Protein AF-A0A8B8WVH9-F1 (afdb_monomer_lite)

Sequence (101 aa):
MASATRFIQRLRNWASGQDLQAKLQLRYQEISKRTQPPPKLPVGPSHKLSNNYYCTRDGRREATPPSIVMSSQKVLASGKPAERRTGVERQRTLRLTERWP

Radius of gyration: 41.57 Å; chains: 1; bounding box: 60×51×125 Å

pLDDT: mean 81.73, std 18.57, range [34.22, 97.38]

Secondary structure (DSSP, 8-state):
-TT--HHHHHHHHHHHTS-TTTS-SS--TTSPPSS-PPP-PPPPTT--SSS--GGGS-HHHH-PPPP-S--SS-PPPPPPP--------------------

InterPro domains:
  IPR009947 NADH dehydrogenase [ubiquinone] 1 alpha subcomplex subunit 7 [PF07347] (5-85)
  IPR009947 NADH dehydrogenase [ubiquinone] 1 alpha subcomplex subunit 7 [PTHR12485] (1-85)

Foldseek 3Di:
DQPDDPVVQVVVCVVVVHNCVVPPPDDDPPDDDPDDDDDDDDDDPLPDPPPRDCVVVVVVVVDDDDDDPDDPDDDDPDDDPDDPPDDDPPPPPPPPDDDDD

Organism: Balaenoptera musculus (NCBI:txid9771)

Structure (mmCIF, N/CA/C/O backbone):
data_AF-A0A8B8WVH9-F1
#
_entry.id   AF-A0A8B8WVH9-F1
#
loop_
_atom_site.group_PDB
_atom_site.id
_atom_site.type_symbol
_atom_site.label_atom_id
_atom_site.label_alt_id
_atom_site.label_comp_id
_atom_site.label_asym_id
_atom_site.label_entity_id
_atom_site.label_seq_id
_atom_site.pdbx_PDB_ins_code
_atom_site.Cartn_x
_atom_site.Cartn_y
_atom_site.Cartn_z
_atom_site.occupancy
_atom_site.B_iso_or_equiv
_atom_site.auth_seq_id
_atom_site.auth_comp_id
_atom_site.auth_asym_id
_atom_site.auth_atom_id
_atom_site.pdbx_PDB_model_num
ATOM 1 N N . MET A 1 1 ? -13.633 11.221 23.379 1.00 70.00 1 MET A N 1
ATOM 2 C CA . MET A 1 1 ? -13.849 9.875 23.954 1.00 70.00 1 MET A CA 1
ATOM 3 C C . MET A 1 1 ? -15.305 9.489 23.758 1.00 70.00 1 MET A C 1
ATOM 5 O O . MET A 1 1 ? -16.162 10.315 24.051 1.00 70.00 1 MET A O 1
ATOM 9 N N . ALA A 1 2 ? -15.577 8.277 23.273 1.00 82.75 2 ALA A N 1
ATOM 10 C CA . ALA A 1 2 ? -16.931 7.769 23.038 1.00 82.75 2 ALA A CA 1
ATOM 11 C C . ALA A 1 2 ? -17.719 7.485 24.331 1.00 82.75 2 ALA A C 1
ATOM 13 O O . ALA A 1 2 ? -18.940 7.535 24.311 1.00 82.75 2 ALA A O 1
ATOM 14 N N . SER A 1 3 ? -17.037 7.247 25.456 1.00 89.75 3 SER A N 1
ATOM 15 C CA . SER A 1 3 ? -17.642 6.949 26.765 1.00 89.75 3 SER A CA 1
ATOM 16 C C . SER A 1 3 ? -17.790 8.162 27.696 1.00 89.75 3 SER A C 1
ATOM 18 O O . SER A 1 3 ? -18.164 8.001 28.855 1.00 89.75 3 SER A O 1
ATOM 20 N N . ALA A 1 4 ? -17.467 9.376 27.234 1.00 89.25 4 ALA A N 1
ATOM 21 C CA . ALA A 1 4 ? -17.590 10.574 28.063 1.00 89.25 4 ALA A CA 1
ATOM 22 C C . ALA A 1 4 ? -19.059 10.833 28.439 1.00 89.25 4 ALA A C 1
ATOM 24 O O . ALA A 1 4 ? -19.955 10.679 27.610 1.00 89.25 4 ALA A O 1
ATOM 25 N N . THR A 1 5 ? -19.309 11.272 29.675 1.00 94.50 5 THR A N 1
ATOM 26 C CA . THR A 1 5 ? -20.662 11.652 30.098 1.00 94.50 5 THR A CA 1
ATOM 27 C C . THR A 1 5 ? -21.159 12.852 29.287 1.00 94.50 5 THR A C 1
ATOM 29 O O . THR A 1 5 ? -20.376 13.701 28.848 1.00 94.50 5 THR A O 1
ATOM 32 N N . ARG A 1 6 ? -22.483 12.958 29.104 1.00 92.75 6 ARG A N 1
ATOM 33 C CA . ARG A 1 6 ? -23.100 14.017 28.279 1.00 92.75 6 ARG A CA 1
ATOM 34 C C . ARG A 1 6 ? -22.721 15.431 28.737 1.00 92.75 6 ARG A C 1
ATOM 36 O O . ARG A 1 6 ? -22.594 16.324 27.905 1.00 92.75 6 ARG A O 1
ATOM 43 N N . PHE A 1 7 ? -22.513 15.626 30.040 1.00 95.06 7 PHE A N 1
ATOM 44 C CA . PHE A 1 7 ? -22.070 16.902 30.603 1.00 95.06 7 PHE A CA 1
ATOM 45 C C . PHE A 1 7 ? -20.646 17.263 30.152 1.00 95.06 7 PHE A C 1
ATOM 47 O O . PHE A 1 7 ? -20.435 18.323 29.565 1.00 95.06 7 PHE A O 1
ATOM 54 N N . ILE A 1 8 ? -19.688 16.348 30.327 1.00 94.75 8 ILE A N 1
ATOM 55 C CA . ILE A 1 8 ? -18.289 16.553 29.921 1.00 94.75 8 ILE A CA 1
ATOM 56 C C . ILE A 1 8 ? -18.169 16.699 28.399 1.00 94.75 8 ILE A C 1
ATOM 58 O O . ILE A 1 8 ? -17.377 17.505 27.914 1.00 94.75 8 ILE A O 1
ATOM 62 N N . GLN A 1 9 ? -18.984 15.972 27.632 1.00 92.62 9 GLN A N 1
ATOM 63 C CA . GLN A 1 9 ? -19.035 16.112 26.178 1.00 92.62 9 GLN A CA 1
ATOM 64 C C . GLN A 1 9 ? -19.465 17.524 25.751 1.00 92.62 9 GLN A C 1
ATOM 66 O O . GLN A 1 9 ? -18.824 18.110 24.880 1.00 92.62 9 GLN A O 1
ATOM 71 N N . ARG A 1 10 ? -20.512 18.085 26.374 1.00 93.00 10 ARG A N 1
ATOM 72 C CA . ARG A 1 10 ? -20.984 19.449 26.086 1.00 93.00 10 ARG A CA 1
ATOM 73 C C . ARG A 1 10 ? -19.959 20.505 26.484 1.00 93.00 10 ARG A C 1
ATOM 75 O O . ARG A 1 10 ? -19.690 21.389 25.679 1.00 93.00 10 ARG A O 1
ATOM 82 N N . LEU A 1 11 ? -19.353 20.377 27.666 1.00 95.75 11 LEU A N 1
ATOM 83 C CA . LEU A 1 11 ? -18.300 21.286 28.129 1.00 95.75 11 LEU A CA 1
ATOM 84 C C . LEU A 1 11 ? -17.108 21.299 27.165 1.00 95.75 11 LEU A C 1
ATOM 86 O O . LEU A 1 11 ? -16.646 22.364 26.769 1.00 95.75 11 LEU A O 1
ATOM 90 N N . ARG A 1 12 ? -16.651 20.118 26.732 1.00 94.19 12 ARG A N 1
ATOM 91 C CA . ARG A 1 12 ? -15.549 19.973 25.773 1.00 94.19 12 ARG A CA 1
ATOM 92 C C . ARG A 1 12 ? -15.883 20.606 24.424 1.00 94.19 12 ARG A C 1
ATOM 94 O O . ARG A 1 12 ? -15.086 21.377 23.901 1.00 94.19 12 ARG A O 1
ATOM 101 N N . ASN A 1 13 ? -17.046 20.275 23.865 1.00 94.31 13 ASN A N 1
ATOM 102 C CA . ASN A 1 13 ? -17.463 20.793 22.565 1.00 94.31 13 ASN A CA 1
ATOM 103 C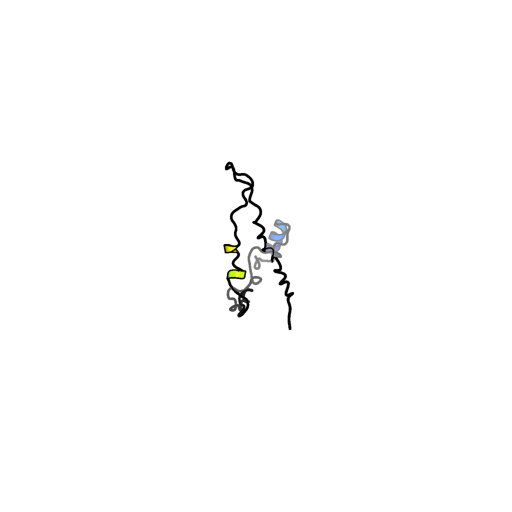 C . ASN A 1 13 ? -17.620 22.324 22.610 1.00 94.31 13 ASN A C 1
ATOM 105 O O . ASN A 1 13 ? -17.148 23.002 21.703 1.00 94.31 13 ASN A O 1
ATOM 109 N N . TRP A 1 14 ? -18.179 22.869 23.698 1.00 95.06 14 TRP A N 1
ATOM 110 C CA . TRP A 1 14 ? -18.278 24.313 23.924 1.00 95.06 14 TRP A CA 1
ATOM 111 C C . TRP A 1 14 ? -16.902 24.987 24.017 1.00 95.06 14 TRP A C 1
ATOM 113 O O . TRP A 1 14 ? -16.648 25.927 23.272 1.00 95.06 14 TRP A O 1
ATOM 123 N N . ALA A 1 15 ? -15.987 24.468 24.845 1.00 95.62 15 ALA A N 1
ATOM 124 C CA . ALA A 1 15 ? -14.642 25.032 25.001 1.00 95.62 15 ALA A CA 1
ATOM 125 C C . ALA A 1 15 ? -13.819 24.989 23.699 1.00 95.62 15 ALA A C 1
ATOM 127 O O . ALA A 1 15 ? -12.994 25.865 23.459 1.00 95.62 15 ALA A O 1
ATOM 128 N N . SER A 1 16 ? -14.047 23.979 22.851 1.00 92.19 16 SER A N 1
ATOM 129 C CA . SER A 1 16 ? -13.378 23.844 21.549 1.00 92.19 16 SER A CA 1
ATOM 130 C C . SER A 1 16 ? -14.065 24.586 20.393 1.00 92.19 16 SER A C 1
ATOM 132 O O . SER A 1 16 ? -13.491 24.681 19.312 1.00 92.19 16 SER A O 1
ATOM 134 N N . GLY A 1 17 ? -15.300 25.064 20.583 1.00 94.00 17 GLY A N 1
ATOM 135 C CA . GLY A 1 17 ? -16.103 25.719 19.543 1.00 94.00 17 GLY A CA 1
ATOM 136 C C . GLY A 1 17 ? -16.564 24.814 18.390 1.00 94.00 17 GLY A C 1
ATOM 137 O O . GLY A 1 17 ? -17.095 25.318 17.402 1.00 94.00 17 GLY A O 1
ATOM 138 N N . GLN A 1 18 ? -16.363 23.495 18.473 1.00 92.25 18 GLN A N 1
ATOM 139 C CA . GLN A 1 18 ? -16.687 22.534 17.413 1.00 92.25 18 GLN A CA 1
ATOM 140 C C . GLN A 1 18 ? -17.185 21.201 17.988 1.00 92.25 18 GLN A C 1
ATOM 142 O O . GLN A 1 18 ? -16.925 20.856 19.144 1.00 92.25 18 GLN A O 1
ATOM 147 N N . ASP A 1 19 ? -17.895 20.411 17.174 1.00 90.94 19 ASP A N 1
ATOM 148 C CA . ASP A 1 19 ? -18.319 19.072 17.584 1.00 90.94 19 ASP A CA 1
ATOM 149 C C . ASP A 1 19 ? -17.198 18.037 17.417 1.00 90.94 19 ASP A C 1
ATOM 151 O O . ASP A 1 19 ? -17.051 17.375 16.387 1.00 90.94 19 ASP A O 1
ATOM 155 N N . LEU A 1 20 ? -16.427 17.854 18.487 1.00 90.12 20 LEU A N 1
ATOM 156 C CA . LEU A 1 20 ? -15.359 16.857 18.552 1.00 90.12 20 LEU A CA 1
ATOM 157 C C . LEU A 1 20 ? -15.875 15.413 18.614 1.00 90.12 20 LEU A C 1
ATOM 159 O O . LEU A 1 20 ? -15.078 14.481 18.510 1.00 90.12 20 LEU A O 1
ATOM 163 N N . GLN A 1 21 ? -17.181 15.194 18.807 1.00 90.19 21 GLN A N 1
ATOM 164 C CA . GLN A 1 21 ? -17.741 13.844 18.801 1.00 90.19 21 GLN A CA 1
ATOM 165 C C . GLN A 1 21 ? -17.860 13.277 17.381 1.00 90.19 21 GLN A C 1
ATOM 167 O O . GLN A 1 21 ? -17.735 12.067 17.211 1.00 90.19 21 GLN A O 1
ATOM 172 N N . ALA A 1 22 ? -18.041 14.133 16.372 1.00 88.12 22 ALA A N 1
ATOM 173 C CA . ALA A 1 22 ? -18.148 13.720 14.974 1.00 88.12 22 ALA A CA 1
ATOM 174 C C . ALA A 1 22 ? -16.822 13.187 14.398 1.00 88.12 22 AL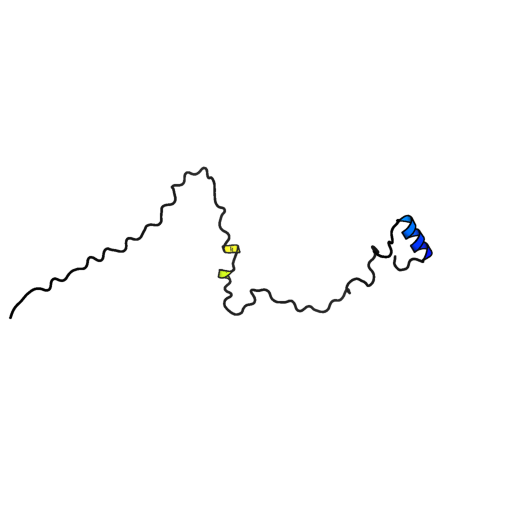A A C 1
ATOM 176 O O . ALA A 1 22 ? -16.825 12.286 13.562 1.00 88.12 22 ALA A O 1
ATOM 177 N N . LYS A 1 23 ? -15.680 13.730 14.842 1.00 89.25 23 LYS A N 1
ATOM 178 C CA . LYS A 1 23 ? -14.332 13.328 14.402 1.00 89.25 23 LYS A CA 1
ATOM 179 C C . LYS A 1 23 ? -13.422 13.099 15.605 1.00 89.25 23 LYS A C 1
ATOM 181 O O . LYS A 1 23 ? -12.592 13.934 15.958 1.00 89.25 23 LYS A O 1
ATOM 186 N N . LEU A 1 24 ? -13.599 11.950 16.248 1.00 91.31 24 LEU A N 1
ATOM 187 C CA . LEU A 1 24 ? -12.772 11.541 17.377 1.00 91.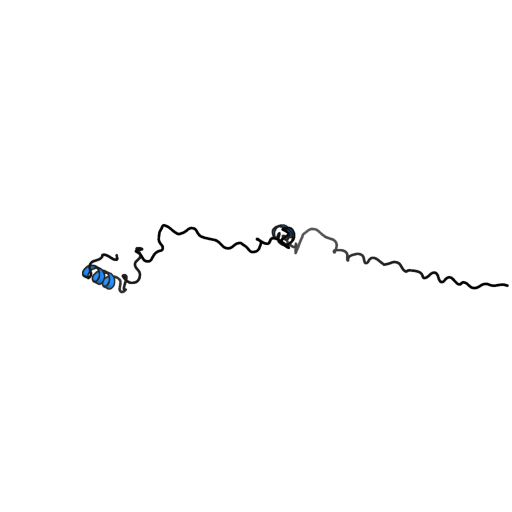31 24 LEU A CA 1
ATOM 188 C C . LEU A 1 24 ? -11.370 11.123 16.909 1.00 91.31 24 LEU A C 1
ATOM 190 O O . LEU A 1 24 ? -11.211 10.420 15.920 1.00 91.31 24 LEU A O 1
ATOM 194 N N . GLN A 1 25 ? -10.347 11.525 17.665 1.00 91.62 25 GLN A N 1
ATOM 195 C CA . GLN A 1 25 ? -8.956 11.112 17.423 1.00 91.62 25 GLN A CA 1
ATOM 196 C C . GLN A 1 25 ? -8.710 9.638 17.784 1.00 91.62 25 GLN A C 1
ATOM 198 O O . GLN A 1 25 ? -7.831 8.984 17.227 1.00 91.62 25 GLN A O 1
ATOM 203 N N . LEU A 1 26 ? -9.475 9.116 18.749 1.00 92.88 26 LEU A N 1
ATOM 204 C CA . LEU A 1 26 ? -9.417 7.714 19.144 1.00 92.88 26 LEU A CA 1
ATOM 205 C C . LEU A 1 26 ? -10.267 6.879 18.194 1.00 92.88 26 LEU A C 1
ATOM 207 O O . LEU A 1 26 ? -11.409 7.235 17.914 1.00 92.88 26 LEU A O 1
ATOM 211 N N . ARG A 1 27 ? -9.694 5.754 17.766 1.00 92.25 27 ARG A N 1
ATOM 212 C CA . ARG A 1 27 ? -10.336 4.783 16.883 1.00 92.25 27 ARG A CA 1
ATOM 213 C C . ARG A 1 27 ? -11.199 3.821 17.693 1.00 92.25 27 ARG A C 1
ATOM 215 O O . ARG A 1 27 ? -10.728 3.310 18.713 1.00 92.25 27 ARG A O 1
ATOM 222 N N . TYR A 1 28 ? -12.413 3.555 17.230 1.00 92.19 28 TYR A N 1
ATOM 223 C CA . TYR A 1 28 ? -13.339 2.590 17.819 1.00 92.19 28 TYR A CA 1
ATOM 224 C C . TYR A 1 28 ? -13.627 1.455 16.824 1.00 92.19 28 TYR A C 1
ATOM 226 O O . TYR A 1 28 ? -12.697 0.813 16.340 1.00 92.19 28 TYR A O 1
ATOM 234 N N . GLN A 1 29 ? -14.901 1.149 16.573 1.00 92.12 29 GLN A N 1
ATOM 235 C CA . GLN A 1 29 ? -15.338 0.008 15.759 1.00 92.12 29 GLN A CA 1
ATOM 236 C C . GLN A 1 29 ? -15.442 0.338 14.263 1.00 92.12 29 GLN A C 1
ATOM 238 O O . GLN A 1 29 ? -15.757 -0.535 13.462 1.00 92.12 29 GLN A O 1
ATOM 243 N N . GLU A 1 30 ? -15.187 1.586 13.876 1.00 92.19 30 GLU A N 1
ATOM 244 C CA . GLU A 1 30 ? -15.232 2.047 12.487 1.00 92.19 30 GLU A CA 1
ATOM 245 C C . GLU A 1 30 ? -14.044 1.567 11.641 1.00 92.19 30 GLU A C 1
ATOM 247 O O . GLU A 1 30 ? -14.095 1.632 10.414 1.00 92.19 30 GLU A O 1
ATOM 252 N N . ILE A 1 31 ? -12.970 1.089 12.276 1.00 94.44 31 ILE A N 1
ATOM 253 C CA . ILE A 1 31 ? -11.793 0.571 11.574 1.00 94.44 31 ILE A CA 1
ATOM 254 C C . ILE A 1 31 ? -11.958 -0.904 11.205 1.00 94.44 31 ILE A C 1
ATOM 256 O O . ILE A 1 31 ? -12.688 -1.661 11.845 1.00 94.44 31 ILE A O 1
ATOM 260 N N . SER A 1 32 ? -11.220 -1.343 10.187 1.00 94.38 32 SER A N 1
ATOM 261 C CA . SER A 1 32 ? -11.183 -2.752 9.806 1.00 94.38 32 SER A CA 1
ATOM 262 C C . SER A 1 32 ? -10.676 -3.643 10.949 1.00 94.38 32 SER A C 1
ATOM 264 O O . SER A 1 32 ? -9.849 -3.253 11.780 1.00 94.38 32 SER A O 1
ATOM 266 N N . LYS A 1 33 ? -11.183 -4.881 10.988 1.00 94.69 33 LYS A N 1
ATOM 267 C CA . LYS A 1 33 ? -10.766 -5.895 11.966 1.00 94.69 33 LYS A CA 1
ATOM 268 C C . LYS A 1 33 ? -9.266 -6.192 11.857 1.00 94.69 33 LYS A C 1
ATOM 270 O O . LYS A 1 33 ? -8.660 -6.049 10.798 1.00 94.69 33 LYS A O 1
ATOM 275 N N . ARG A 1 34 ? -8.671 -6.679 12.949 1.00 95.38 34 ARG A N 1
ATOM 276 C CA . ARG A 1 34 ? -7.256 -7.094 12.961 1.00 95.38 34 ARG A CA 1
ATOM 277 C C . ARG A 1 34 ? -7.003 -8.336 12.110 1.00 95.38 34 ARG A C 1
ATOM 279 O O . ARG A 1 34 ? -6.018 -8.379 11.385 1.00 95.38 34 ARG A O 1
ATOM 286 N N . THR A 1 35 ? -7.910 -9.307 12.168 1.00 95.88 35 THR A N 1
ATOM 287 C CA . THR A 1 35 ? -7.843 -10.519 11.348 1.00 95.88 35 THR A CA 1
ATOM 288 C C . THR A 1 35 ? -8.568 -10.283 10.032 1.00 95.88 35 THR A C 1
ATOM 290 O O . THR A 1 35 ? -9.741 -9.904 10.032 1.00 95.88 35 THR A O 1
ATOM 293 N N . GLN A 1 36 ? -7.867 -10.517 8.926 1.00 96.75 36 GLN A N 1
ATOM 294 C CA . GLN A 1 36 ? -8.404 -10.426 7.573 1.00 96.75 36 GLN A CA 1
ATOM 295 C C . GLN A 1 36 ? -8.434 -11.820 6.933 1.00 96.75 36 GLN A C 1
ATOM 297 O O . GLN A 1 36 ? -7.556 -12.635 7.230 1.00 96.75 36 GLN A O 1
ATOM 302 N N . PRO A 1 37 ? -9.432 -12.127 6.087 1.00 96.81 37 PRO A N 1
ATOM 303 C CA . PRO A 1 37 ? -9.451 -13.380 5.344 1.00 96.81 37 PRO A CA 1
ATOM 304 C C . PRO A 1 37 ? -8.273 -13.440 4.355 1.00 96.81 37 PRO A C 1
ATOM 306 O O . PRO A 1 37 ? -7.798 -12.393 3.903 1.00 96.81 37 PRO A O 1
ATOM 309 N N . PRO A 1 38 ? -7.796 -14.644 3.992 1.00 96.31 38 PRO A N 1
ATOM 310 C CA . PRO A 1 38 ? -6.713 -14.781 3.026 1.00 96.31 38 PRO A CA 1
ATOM 311 C C . PRO A 1 38 ? -7.134 -14.201 1.661 1.00 96.31 38 PRO A C 1
ATOM 313 O O . PRO A 1 38 ? -8.186 -14.582 1.137 1.00 96.31 38 PRO A O 1
ATOM 316 N N . PRO A 1 39 ? -6.351 -13.281 1.065 1.00 96.19 39 PRO A N 1
ATOM 317 C CA . PRO A 1 39 ? -6.697 -12.678 -0.216 1.00 96.19 39 PRO A CA 1
ATOM 318 C C . PRO A 1 39 ? -6.332 -13.590 -1.396 1.00 96.19 39 PRO A C 1
ATOM 320 O O . PRO A 1 39 ? -5.327 -14.298 -1.368 1.00 96.19 39 PRO A O 1
ATOM 323 N N . LYS A 1 40 ? -7.103 -13.499 -2.487 1.00 96.56 40 LYS A N 1
ATOM 324 C CA . LYS A 1 40 ? -6.743 -14.048 -3.804 1.00 96.56 40 LYS A CA 1
ATOM 325 C C . LYS A 1 40 ? -6.382 -12.897 -4.739 1.00 96.56 40 LYS A C 1
ATOM 327 O O . LYS A 1 40 ? -7.261 -12.273 -5.328 1.00 96.56 40 LYS A O 1
ATOM 332 N N . LEU A 1 41 ? -5.092 -12.588 -4.826 1.00 96.44 41 LEU A N 1
ATOM 333 C CA . LEU A 1 41 ? -4.605 -11.466 -5.627 1.00 96.44 41 LEU A CA 1
ATOM 334 C C . LEU A 1 41 ? -4.661 -11.791 -7.132 1.00 96.44 41 LEU A C 1
ATOM 336 O O . LEU A 1 41 ? -4.376 -12.930 -7.516 1.00 96.44 41 LEU A O 1
ATOM 340 N N . PRO A 1 42 ? -5.021 -10.820 -7.992 1.00 96.69 42 PRO A N 1
ATOM 341 C CA . PRO A 1 42 ? -4.954 -11.002 -9.434 1.00 96.69 42 PRO A CA 1
ATOM 342 C C . PRO A 1 42 ? -3.498 -11.106 -9.898 1.00 96.69 42 PRO A C 1
ATOM 344 O O . PRO A 1 42 ? -2.579 -10.559 -9.286 1.00 96.69 42 PRO A O 1
ATOM 347 N N . VAL A 1 43 ? -3.292 -11.801 -11.013 1.00 97.38 43 VAL A N 1
ATOM 348 C CA . VAL A 1 43 ? -1.971 -11.948 -11.627 1.00 97.38 43 VAL A CA 1
ATOM 349 C C . VAL A 1 43 ? -1.608 -10.726 -12.472 1.00 97.38 43 VAL A C 1
ATOM 351 O O . VAL A 1 43 ? -2.467 -10.079 -13.066 1.00 97.38 43 VAL A O 1
ATOM 354 N N . GLY A 1 44 ? -0.311 -10.417 -12.543 1.00 96.50 44 GLY A N 1
ATOM 355 C CA . GLY A 1 44 ? 0.204 -9.337 -13.387 1.00 96.50 44 GLY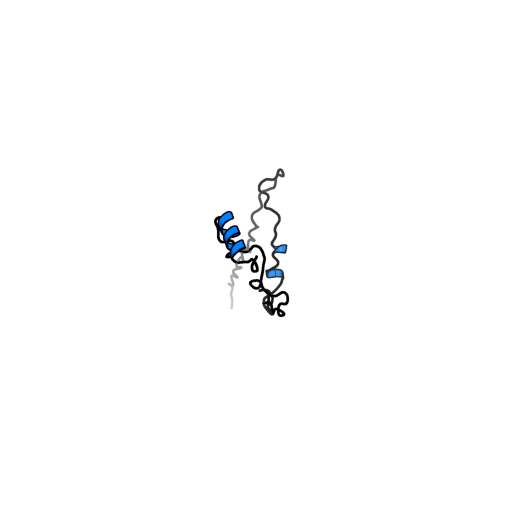 A CA 1
ATOM 356 C C . GLY A 1 44 ? 0.145 -9.652 -14.894 1.00 96.50 44 GLY A C 1
ATOM 357 O O . GLY A 1 44 ? 0.036 -10.818 -15.279 1.00 96.50 44 GLY A O 1
ATOM 358 N N . PRO A 1 45 ? 0.314 -8.640 -15.764 1.00 95.00 45 PRO A N 1
ATOM 359 C CA . PRO A 1 45 ? 0.088 -8.736 -17.214 1.00 95.00 45 PRO A CA 1
ATOM 360 C C . PRO A 1 45 ? 1.041 -9.685 -17.957 1.00 95.00 45 PRO A C 1
ATOM 362 O O . PRO A 1 45 ? 0.733 -10.129 -19.062 1.00 95.00 45 PRO A O 1
ATOM 365 N N . SER A 1 46 ? 2.191 -10.013 -17.366 1.00 94.69 46 SER A N 1
ATOM 366 C CA . SER A 1 46 ? 3.150 -10.975 -17.919 1.00 94.69 46 SER A CA 1
ATOM 367 C C . SER A 1 46 ? 2.890 -12.422 -17.479 1.00 94.69 46 SER A C 1
ATOM 369 O O . SER A 1 46 ? 3.725 -13.276 -17.751 1.00 94.69 46 SER A O 1
ATOM 371 N N . HIS A 1 47 ? 1.767 -12.745 -16.829 1.00 95.31 47 HIS A N 1
ATOM 372 C CA . HIS A 1 47 ? 1.346 -14.138 -16.608 1.00 95.31 47 HIS A CA 1
ATOM 373 C C . HIS A 1 47 ? 0.620 -14.681 -17.849 1.00 95.31 47 HIS A C 1
ATOM 375 O O . HIS A 1 47 ? -0.566 -14.998 -17.815 1.00 95.31 47 HIS A O 1
ATOM 381 N N . LYS A 1 48 ? 1.336 -14.741 -18.976 1.00 95.38 48 LYS A N 1
ATOM 382 C CA . LYS A 1 48 ? 0.842 -15.260 -20.259 1.00 95.38 48 LYS A CA 1
ATOM 383 C C . LYS A 1 48 ? 1.615 -16.522 -20.632 1.00 95.38 48 LYS A C 1
ATOM 385 O O . LYS A 1 48 ? 2.839 -16.541 -20.502 1.00 95.38 48 LYS A O 1
ATOM 390 N N . LEU A 1 49 ? 0.901 -17.542 -21.108 1.00 95.50 49 LEU A N 1
ATOM 391 C CA . LEU A 1 49 ? 1.477 -18.833 -21.512 1.00 95.50 49 LEU A CA 1
ATOM 392 C C . LEU A 1 49 ? 2.162 -18.780 -22.885 1.00 95.50 49 LEU A C 1
ATOM 394 O O . LEU A 1 49 ? 3.109 -19.519 -23.127 1.00 95.50 49 LEU A O 1
ATOM 398 N N . SER A 1 50 ? 1.702 -17.902 -23.778 1.00 95.44 50 SER A N 1
ATOM 399 C CA . SER A 1 50 ? 2.254 -17.714 -25.120 1.00 95.44 50 SER A CA 1
ATOM 400 C C . SER A 1 50 ? 2.555 -16.239 -25.387 1.00 95.44 50 SER A C 1
ATOM 402 O O . SER A 1 50 ? 2.041 -15.352 -24.700 1.00 95.44 50 SER A O 1
ATOM 404 N N . ASN A 1 51 ? 3.410 -15.985 -26.384 1.00 93.44 51 ASN A N 1
ATOM 405 C CA . ASN A 1 51 ? 3.778 -14.642 -26.840 1.00 93.44 51 ASN A CA 1
ATOM 406 C C . ASN A 1 51 ? 4.225 -13.701 -25.697 1.00 93.44 51 ASN A C 1
ATOM 408 O O . ASN A 1 51 ? 3.742 -12.579 -25.547 1.00 93.44 51 ASN A O 1
ATOM 412 N N . ASN A 1 52 ? 5.109 -14.206 -24.835 1.00 94.38 52 ASN A N 1
ATOM 413 C CA . ASN A 1 52 ? 5.560 -13.532 -23.615 1.00 94.38 52 ASN A CA 1
ATOM 414 C C . ASN A 1 52 ? 7.066 -13.720 -23.402 1.00 94.38 52 ASN A C 1
ATOM 416 O O . ASN A 1 52 ? 7.535 -14.129 -22.337 1.00 94.38 52 ASN A O 1
ATOM 420 N N . TYR A 1 53 ? 7.832 -13.463 -24.457 1.00 95.19 53 TYR A N 1
ATOM 421 C CA . TYR A 1 53 ? 9.283 -13.541 -24.405 1.00 95.19 53 TYR A CA 1
ATOM 422 C C . TYR A 1 53 ? 9.836 -12.411 -23.532 1.00 95.19 53 TYR A C 1
ATOM 424 O O . TYR A 1 53 ? 9.416 -11.262 -23.631 1.00 95.19 53 TYR A O 1
ATOM 432 N N . TYR A 1 54 ? 10.795 -12.724 -22.659 1.00 94.81 54 TYR A N 1
ATOM 433 C CA . TYR A 1 54 ? 11.379 -11.711 -21.776 1.00 94.81 54 TYR A CA 1
ATOM 434 C C . TYR A 1 54 ? 12.106 -10.614 -22.566 1.00 94.81 54 TYR A C 1
ATOM 436 O O . TYR A 1 54 ? 12.014 -9.445 -22.209 1.00 94.81 54 TYR A O 1
ATOM 444 N N . CYS A 1 55 ? 12.752 -10.975 -23.679 1.00 93.00 55 CYS A N 1
ATOM 445 C CA . CYS A 1 55 ? 13.506 -10.045 -24.519 1.00 93.00 55 CYS A CA 1
ATOM 446 C C . CYS A 1 55 ? 12.661 -8.914 -25.120 1.00 93.00 55 CYS A C 1
ATOM 448 O O . CYS A 1 55 ? 13.201 -7.842 -25.354 1.00 93.00 55 CYS A O 1
ATOM 450 N N . THR A 1 56 ? 11.355 -9.112 -25.331 1.00 93.00 56 THR A N 1
ATOM 451 C CA . THR A 1 56 ? 10.475 -8.088 -25.920 1.00 93.00 56 THR A CA 1
ATOM 452 C C . THR A 1 56 ? 9.928 -7.095 -24.894 1.00 93.00 56 THR A C 1
ATOM 454 O O . THR A 1 56 ? 9.192 -6.190 -25.266 1.00 93.00 56 THR A O 1
ATOM 457 N N . ARG A 1 57 ? 10.201 -7.291 -23.599 1.00 93.25 57 ARG A N 1
ATOM 458 C CA . ARG A 1 57 ? 9.711 -6.434 -22.502 1.00 93.25 57 ARG A CA 1
ATOM 459 C C . ARG A 1 57 ? 10.802 -6.054 -21.499 1.00 93.25 57 ARG A C 1
ATOM 461 O O . ARG A 1 57 ? 10.493 -5.571 -20.409 1.00 93.25 57 ARG A O 1
ATOM 468 N N . ASP A 1 58 ? 12.061 -6.355 -21.812 1.00 94.88 58 ASP A N 1
ATOM 469 C CA . ASP A 1 58 ? 13.202 -6.087 -20.935 1.00 94.88 58 ASP A CA 1
ATOM 470 C C . ASP A 1 58 ? 13.650 -4.625 -21.076 1.00 94.88 58 ASP A C 1
ATOM 472 O O . ASP A 1 58 ? 14.676 -4.327 -21.686 1.00 94.88 58 ASP A O 1
ATOM 476 N N . GLY A 1 59 ? 12.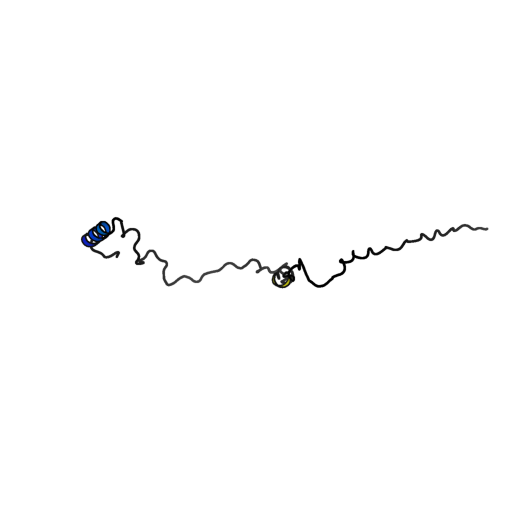900 -3.708 -20.457 1.00 93.19 59 GLY A N 1
ATOM 477 C CA . GLY A 1 59 ? 13.226 -2.276 -20.460 1.00 93.19 59 GLY A CA 1
ATOM 478 C C . GLY A 1 59 ? 14.593 -1.944 -19.843 1.00 93.19 59 GLY A C 1
ATOM 479 O O . GLY A 1 59 ? 15.187 -0.917 -20.155 1.00 93.19 59 GLY A O 1
ATOM 480 N N . ARG A 1 60 ? 15.168 -2.836 -19.021 1.00 94.62 60 ARG A N 1
ATOM 481 C CA . ARG A 1 60 ? 16.531 -2.663 -18.488 1.00 94.62 60 ARG A CA 1
ATOM 482 C C . ARG A 1 60 ? 17.584 -2.710 -19.602 1.00 94.62 60 ARG A C 1
ATOM 484 O O . ARG A 1 60 ? 18.637 -2.102 -19.447 1.00 94.62 60 ARG A O 1
ATOM 491 N N . ARG A 1 61 ? 17.326 -3.431 -20.699 1.00 92.00 61 ARG A N 1
ATOM 492 C CA . ARG A 1 61 ? 18.222 -3.511 -21.870 1.00 92.00 61 ARG A CA 1
ATOM 493 C C . ARG A 1 61 ? 17.930 -2.461 -22.934 1.00 92.00 61 ARG A C 1
ATOM 495 O O . ARG A 1 61 ? 18.768 -2.249 -23.801 1.00 92.00 61 ARG A O 1
ATOM 502 N N . GLU A 1 62 ? 16.774 -1.814 -22.860 1.00 93.06 62 GLU A N 1
ATOM 503 C CA . GLU A 1 62 ? 16.417 -0.685 -23.726 1.00 93.06 62 GLU A CA 1
ATOM 504 C C . GLU A 1 62 ? 17.097 0.618 -23.286 1.00 93.06 62 GLU A C 1
ATOM 506 O O . GLU A 1 62 ? 17.157 1.577 -24.051 1.00 93.06 62 GLU A O 1
ATOM 511 N N . ALA A 1 63 ? 17.646 0.654 -22.068 1.00 92.12 63 ALA A N 1
ATOM 512 C CA . ALA A 1 63 ? 18.417 1.783 -21.574 1.00 92.12 63 ALA A CA 1
ATOM 513 C C . ALA A 1 63 ? 19.686 1.992 -22.419 1.00 92.12 63 ALA A C 1
ATOM 515 O O . ALA A 1 63 ? 20.641 1.215 -22.352 1.00 92.12 63 ALA A O 1
ATOM 516 N N . THR A 1 64 ? 19.705 3.071 -23.199 1.00 93.31 64 THR A N 1
ATOM 517 C CA . THR A 1 64 ? 20.881 3.502 -23.956 1.00 93.31 64 THR A CA 1
ATOM 518 C C . THR A 1 64 ? 21.743 4.456 -23.131 1.00 93.31 64 THR A C 1
ATOM 520 O O . THR A 1 64 ? 21.222 5.173 -22.271 1.00 93.31 64 THR A O 1
ATOM 523 N N . PRO A 1 65 ? 23.057 4.534 -23.407 1.00 92.12 65 PRO A N 1
ATOM 524 C CA . PRO A 1 65 ? 23.894 5.604 -22.877 1.00 92.12 65 PRO A CA 1
ATOM 525 C C . PRO A 1 65 ? 23.299 6.991 -23.183 1.00 92.12 65 PRO A C 1
ATOM 527 O O . PRO A 1 65 ? 22.587 7.144 -24.182 1.00 92.12 65 PRO A O 1
ATOM 530 N N . PRO A 1 66 ? 23.581 8.009 -22.352 1.00 91.00 66 PRO A N 1
ATOM 531 C CA . PRO A 1 66 ? 23.071 9.354 -22.579 1.00 91.00 66 PRO A CA 1
ATOM 532 C C . PRO A 1 66 ? 23.591 9.928 -23.902 1.00 91.00 66 PRO A C 1
ATOM 534 O O . PRO A 1 66 ? 24.749 9.730 -24.274 1.00 91.00 66 PRO A O 1
ATOM 537 N N . SER A 1 67 ? 22.746 10.690 -24.594 1.00 87.75 67 SER A N 1
ATOM 538 C CA . SER A 1 67 ? 23.151 11.433 -25.786 1.00 87.75 67 SER A CA 1
ATOM 539 C C . SER A 1 67 ? 24.087 12.581 -25.401 1.00 87.75 67 SER A C 1
ATOM 541 O O . SER A 1 67 ? 23.697 13.488 -24.664 1.00 87.75 67 SER A O 1
ATOM 543 N N . ILE A 1 68 ? 25.315 12.560 -25.913 1.00 86.88 68 ILE A N 1
ATOM 544 C CA . ILE A 1 68 ? 26.312 13.605 -25.667 1.00 86.88 68 ILE A CA 1
ATOM 545 C C . ILE A 1 68 ? 26.033 14.781 -26.613 1.00 86.88 68 ILE A C 1
ATOM 547 O O . ILE A 1 68 ? 26.195 14.651 -27.822 1.00 86.88 68 ILE A O 1
ATOM 551 N N . VAL A 1 69 ? 25.608 15.927 -26.069 1.00 86.06 69 VAL A N 1
ATOM 552 C CA . VAL A 1 69 ? 25.317 17.147 -26.856 1.00 86.06 69 VAL A CA 1
ATOM 553 C C . VAL A 1 69 ? 26.590 17.940 -27.172 1.00 86.06 69 VAL A C 1
ATOM 555 O O . VAL A 1 69 ? 26.702 18.540 -28.237 1.00 86.06 69 VAL A O 1
ATOM 558 N N . MET A 1 70 ? 27.571 17.929 -26.266 1.00 84.06 70 MET A N 1
ATOM 559 C CA . MET A 1 70 ? 28.854 18.610 -26.438 1.00 84.06 70 MET A CA 1
ATOM 560 C C . MET A 1 70 ? 29.970 17.773 -25.806 1.00 84.06 70 MET A C 1
ATOM 562 O O . MET A 1 70 ? 29.842 17.318 -24.670 1.00 84.06 70 MET A O 1
ATOM 566 N N . SER A 1 71 ? 31.057 17.562 -26.551 1.00 81.31 71 SER A N 1
ATOM 567 C CA . SER A 1 71 ? 32.282 16.921 -26.069 1.00 81.31 71 SER A CA 1
ATOM 568 C C . SER A 1 71 ? 33.508 17.688 -26.548 1.00 81.31 71 SER A C 1
ATOM 570 O O . SER A 1 71 ? 33.564 18.100 -27.703 1.00 81.31 71 SER A O 1
ATOM 572 N N . SER A 1 72 ? 34.536 17.800 -25.706 1.00 82.62 72 SER A N 1
ATOM 573 C CA . SER A 1 72 ? 35.816 18.433 -26.071 1.00 82.62 72 SER A CA 1
ATOM 574 C C . SER A 1 72 ? 36.638 17.629 -27.091 1.00 82.62 72 SER A C 1
ATOM 576 O O . SER A 1 72 ? 37.622 18.129 -27.631 1.00 82.62 72 SER A O 1
ATOM 578 N N . GLN A 1 73 ? 36.260 16.375 -27.352 1.00 80.50 73 GLN A N 1
ATOM 579 C CA . GLN A 1 73 ? 36.883 15.524 -28.364 1.00 80.50 73 GLN A CA 1
ATOM 580 C C . GLN A 1 73 ? 36.355 15.882 -29.761 1.00 80.50 73 GLN A C 1
ATOM 582 O O . GLN A 1 73 ? 35.146 15.948 -29.976 1.00 80.50 73 GLN A O 1
ATOM 587 N N . LYS A 1 74 ? 37.261 16.094 -30.727 1.00 69.88 74 LYS A N 1
ATOM 588 C CA . LYS A 1 74 ? 36.901 16.309 -32.138 1.00 69.88 74 LYS A CA 1
ATOM 589 C C . LYS A 1 74 ? 36.533 14.969 -32.776 1.00 69.88 74 LYS A C 1
ATOM 591 O O . LYS A 1 74 ? 37.414 14.156 -33.039 1.00 69.88 74 LYS A O 1
ATOM 596 N N . VAL A 1 75 ? 35.246 14.747 -33.027 1.00 71.50 75 VAL A N 1
ATOM 597 C CA . VAL A 1 75 ? 34.738 13.550 -33.713 1.00 71.50 75 VAL A CA 1
ATOM 598 C C . VAL A 1 75 ? 34.429 13.901 -35.172 1.00 71.50 75 VAL A C 1
ATOM 600 O O . VAL A 1 75 ? 33.876 14.963 -35.454 1.00 71.50 75 VAL A O 1
ATOM 603 N N . LEU A 1 76 ? 34.814 13.030 -36.111 1.00 69.38 76 LEU A N 1
ATOM 604 C CA . LEU A 1 76 ? 34.426 13.150 -37.521 1.00 69.38 76 LEU A CA 1
ATOM 605 C C . LEU A 1 76 ? 32.904 12.983 -37.654 1.00 69.38 76 LEU A C 1
ATOM 607 O O . LEU A 1 76 ? 32.303 12.188 -36.934 1.00 69.38 76 LEU A O 1
ATOM 611 N N . ALA A 1 77 ? 32.274 13.706 -38.583 1.00 74.00 77 ALA A N 1
ATOM 612 C CA . ALA A 1 77 ? 30.846 13.545 -38.846 1.00 74.00 77 ALA A CA 1
ATOM 613 C C . ALA A 1 77 ? 30.526 12.076 -39.187 1.00 74.00 77 ALA A C 1
ATOM 615 O O . ALA A 1 77 ? 31.238 11.457 -39.980 1.00 74.00 77 ALA A O 1
ATOM 616 N N . SER A 1 78 ? 29.468 11.522 -38.580 1.00 74.56 78 SER A N 1
ATOM 617 C CA . SER A 1 78 ? 29.019 10.149 -38.844 1.00 74.56 78 SER A CA 1
ATOM 618 C C . SER A 1 78 ? 28.810 9.954 -40.350 1.00 74.56 78 SER A C 1
ATOM 620 O O . SER A 1 78 ? 28.034 10.677 -40.979 1.00 74.56 78 SER A O 1
ATOM 622 N N . GLY A 1 79 ? 29.560 9.023 -40.944 1.00 70.00 79 GLY A N 1
ATOM 623 C CA . GLY A 1 79 ? 29.471 8.723 -42.368 1.00 70.00 79 GLY A CA 1
ATOM 624 C C . GLY A 1 79 ? 28.089 8.175 -42.721 1.00 70.00 79 GLY A C 1
ATOM 625 O O . GLY A 1 79 ? 27.557 7.318 -42.017 1.00 70.00 79 GLY A O 1
ATOM 626 N N . LYS A 1 80 ? 27.506 8.657 -43.826 1.00 68.75 80 LYS A N 1
ATOM 627 C CA . LYS A 1 80 ? 26.268 8.089 -44.376 1.00 68.75 80 LYS A CA 1
ATOM 628 C C . LYS A 1 80 ? 26.480 6.592 -44.661 1.00 68.75 80 LYS A C 1
ATOM 630 O O . LYS A 1 80 ? 27.550 6.238 -45.162 1.00 68.75 80 LYS A O 1
ATOM 635 N N . PRO A 1 81 ? 25.501 5.716 -44.368 1.00 59.25 81 PRO A N 1
ATOM 636 C CA . PRO A 1 81 ? 25.630 4.295 -44.663 1.00 59.25 81 PRO A CA 1
ATOM 637 C C . PRO A 1 81 ? 25.893 4.105 -46.159 1.00 59.25 81 PRO A C 1
ATOM 639 O O . PRO A 1 81 ? 25.221 4.706 -46.998 1.00 59.25 81 PRO A O 1
ATOM 642 N N . ALA A 1 82 ? 26.910 3.303 -46.479 1.00 61.00 82 ALA A N 1
ATOM 643 C CA . ALA A 1 82 ? 27.305 3.032 -47.852 1.00 61.00 82 ALA A CA 1
ATOM 644 C C . ALA A 1 82 ? 26.144 2.370 -48.604 1.00 61.00 82 ALA A C 1
ATOM 646 O O . ALA A 1 82 ? 25.743 1.245 -48.296 1.00 61.00 82 ALA A O 1
ATOM 647 N N . GLU A 1 83 ? 25.615 3.076 -49.597 1.00 59.16 83 GLU A N 1
ATOM 648 C CA . GLU A 1 83 ? 24.636 2.545 -50.531 1.00 59.16 83 GLU A CA 1
ATOM 649 C C . GLU A 1 83 ? 25.317 1.434 -51.343 1.00 59.16 83 GLU A C 1
ATOM 651 O O . GLU A 1 83 ? 26.219 1.676 -52.152 1.00 59.16 83 GLU A O 1
ATOM 656 N N . ARG A 1 84 ? 24.948 0.177 -51.062 1.00 53.94 84 ARG A N 1
ATOM 657 C CA . ARG A 1 84 ? 25.414 -0.976 -51.835 1.00 53.94 84 ARG A CA 1
ATOM 658 C C . ARG A 1 84 ? 24.903 -0.809 -53.263 1.00 53.94 84 ARG A C 1
ATOM 660 O O . ARG A 1 84 ? 23.726 -1.032 -53.522 1.00 53.94 84 ARG A O 1
ATOM 667 N N . ARG A 1 85 ? 25.797 -0.449 -54.189 1.00 51.22 85 ARG A N 1
ATOM 668 C CA . ARG A 1 85 ? 25.535 -0.514 -55.631 1.00 51.22 85 ARG A CA 1
ATOM 669 C C . ARG A 1 85 ? 25.257 -1.971 -55.992 1.00 51.22 85 ARG A C 1
ATOM 671 O O . ARG A 1 85 ? 26.184 -2.776 -56.071 1.00 51.22 85 ARG A O 1
ATOM 678 N N . THR A 1 86 ? 23.987 -2.320 -56.164 1.00 45.53 86 THR A N 1
ATOM 679 C CA . THR A 1 86 ? 23.604 -3.565 -56.825 1.00 45.53 86 THR A CA 1
ATOM 680 C C . THR A 1 86 ? 24.151 -3.510 -58.248 1.00 45.53 86 THR A C 1
ATOM 682 O O . THR A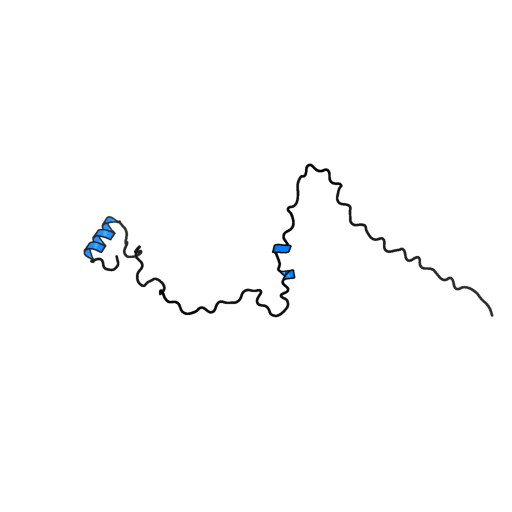 1 86 ? 24.028 -2.503 -58.947 1.00 45.53 86 THR A O 1
ATOM 685 N N . GLY A 1 87 ? 24.897 -4.552 -58.612 1.00 45.34 87 GLY A N 1
ATOM 686 C CA . GLY A 1 87 ? 25.661 -4.609 -59.847 1.00 45.34 87 GLY A CA 1
ATOM 687 C C . GLY A 1 87 ? 24.786 -4.360 -61.070 1.00 45.34 87 GLY A C 1
ATOM 688 O O . GLY A 1 87 ? 23.671 -4.861 -61.174 1.00 45.34 87 GLY A O 1
ATOM 689 N N . VAL A 1 88 ? 25.332 -3.589 -62.007 1.00 45.38 88 VAL A N 1
ATOM 690 C CA . VAL A 1 88 ? 24.826 -3.489 -63.372 1.00 45.38 88 VAL A CA 1
ATOM 691 C C . VAL A 1 88 ? 24.917 -4.884 -63.996 1.00 45.38 88 VAL A C 1
ATOM 693 O O . VAL A 1 88 ? 25.991 -5.308 -64.426 1.00 45.38 88 VAL A O 1
ATOM 696 N N . GLU A 1 89 ? 23.792 -5.596 -64.030 1.00 46.97 89 GLU A N 1
ATOM 697 C CA . GLU A 1 89 ? 23.565 -6.768 -64.875 1.00 46.97 89 GLU A CA 1
ATOM 698 C C . GLU A 1 89 ? 23.680 -6.300 -66.334 1.00 46.97 89 GLU A C 1
ATOM 700 O O . GLU A 1 89 ? 22.719 -5.843 -66.956 1.00 46.97 89 GLU A O 1
ATOM 705 N N . ARG A 1 90 ? 24.902 -6.326 -66.882 1.00 43.56 90 ARG A N 1
ATOM 706 C CA . ARG A 1 90 ? 25.108 -6.167 -68.321 1.00 43.56 90 ARG A CA 1
ATOM 707 C C . ARG A 1 90 ? 24.487 -7.383 -68.986 1.00 43.56 90 ARG A C 1
ATOM 709 O O . ARG A 1 90 ? 25.114 -8.438 -69.051 1.00 43.56 90 ARG A O 1
ATOM 716 N N . GLN A 1 91 ? 23.265 -7.203 -69.475 1.00 41.88 91 GLN A N 1
ATOM 717 C CA . GLN A 1 91 ? 22.604 -8.100 -70.408 1.00 41.88 91 GLN A CA 1
ATOM 718 C C . GLN A 1 91 ? 23.602 -8.464 -71.514 1.00 41.88 91 GLN A C 1
ATOM 720 O O . GLN A 1 91 ? 23.902 -7.664 -72.402 1.00 41.88 91 GLN A O 1
ATOM 725 N N . ARG A 1 92 ? 24.173 -9.671 -71.437 1.00 42.53 92 ARG A N 1
ATOM 726 C CA . ARG A 1 92 ? 24.861 -10.293 -72.565 1.00 42.53 92 ARG A CA 1
ATOM 727 C C . ARG A 1 92 ? 23.775 -10.636 -73.575 1.00 42.53 92 ARG A C 1
ATOM 729 O O . ARG A 1 92 ? 23.180 -11.705 -73.523 1.00 42.53 92 ARG A O 1
ATOM 736 N N . THR A 1 93 ? 23.503 -9.707 -74.482 1.00 48.00 93 THR A N 1
ATOM 737 C CA . THR A 1 93 ? 22.778 -9.993 -75.717 1.00 48.00 93 THR A CA 1
ATOM 738 C C . THR A 1 93 ? 23.574 -11.041 -76.490 1.00 48.00 93 THR A C 1
ATOM 740 O O . THR A 1 93 ? 24.589 -10.719 -77.114 1.00 48.00 93 THR A O 1
ATOM 743 N N . LEU A 1 94 ? 23.147 -12.302 -76.429 1.00 45.62 94 LEU A N 1
ATOM 744 C CA . LEU A 1 94 ? 23.586 -13.321 -77.372 1.00 45.62 94 LEU A CA 1
ATOM 745 C C . LEU A 1 94 ? 22.976 -12.962 -78.730 1.00 45.62 94 LEU A C 1
ATOM 747 O O . LEU A 1 94 ? 21.808 -13.235 -78.995 1.00 45.62 94 LEU A O 1
ATOM 751 N N . ARG A 1 95 ? 23.769 -12.306 -79.584 1.00 48.16 95 ARG A N 1
ATOM 752 C CA . ARG A 1 95 ? 23.513 -12.283 -81.024 1.00 48.16 95 ARG A CA 1
ATOM 753 C C . ARG A 1 95 ? 23.740 -13.699 -81.542 1.00 48.16 95 ARG A C 1
ATOM 755 O O . ARG A 1 95 ? 24.873 -14.087 -81.797 1.00 48.16 95 ARG A O 1
ATOM 762 N N . LEU A 1 96 ? 22.661 -14.465 -81.646 1.00 47.50 96 LEU A N 1
ATOM 763 C CA . LEU A 1 96 ? 22.634 -15.741 -82.348 1.00 47.50 96 LEU A CA 1
ATOM 764 C C . LEU A 1 96 ? 22.167 -15.456 -83.778 1.00 47.50 96 LEU A C 1
ATOM 766 O O . LEU A 1 96 ? 20.995 -15.570 -84.121 1.00 47.50 96 LEU A O 1
ATOM 770 N N . THR A 1 97 ? 23.107 -14.985 -84.589 1.00 56.28 97 THR A N 1
ATOM 771 C CA . THR A 1 97 ? 23.003 -15.015 -86.045 1.00 56.28 97 THR A CA 1
ATOM 772 C C . THR A 1 97 ? 24.156 -15.855 -86.544 1.00 56.28 97 THR A C 1
ATOM 774 O O . THR A 1 97 ? 25.295 -15.516 -86.240 1.00 56.28 97 THR A O 1
ATOM 777 N N . GLU A 1 98 ? 23.814 -16.909 -87.282 1.00 41.25 98 GLU A N 1
ATOM 778 C CA . GLU A 1 98 ? 24.538 -17.553 -88.388 1.00 41.25 98 GLU A CA 1
ATOM 779 C C . GLU A 1 98 ? 24.341 -19.084 -88.329 1.00 41.25 98 GLU A C 1
ATOM 781 O O . GLU A 1 98 ? 24.422 -19.653 -87.251 1.00 41.25 98 GLU A O 1
ATOM 786 N N . ARG A 1 99 ? 24.120 -19.873 -89.386 1.00 41.94 99 ARG A N 1
ATOM 787 C CA . ARG A 1 99 ? 23.766 -19.708 -90.809 1.00 41.94 99 ARG A CA 1
ATOM 788 C C . ARG A 1 99 ? 24.234 -21.022 -91.486 1.00 41.94 99 ARG A C 1
ATOM 790 O O . ARG A 1 99 ? 25.389 -21.384 -91.305 1.00 41.94 99 ARG A O 1
ATOM 797 N N . TRP A 1 100 ? 23.349 -21.642 -92.285 1.00 34.22 100 TRP A N 1
ATOM 798 C CA . TRP A 1 100 ? 23.535 -22.772 -93.240 1.00 34.22 100 TRP A CA 1
ATOM 799 C C . TRP A 1 100 ? 23.521 -24.229 -92.737 1.00 34.22 100 TRP A C 1
ATOM 801 O O . TRP A 1 100 ? 23.939 -24.487 -91.612 1.00 34.22 100 TRP A O 1
ATOM 811 N N . PRO A 1 101 ? 23.281 -25.187 -93.661 1.00 58.22 101 PRO A N 1
ATOM 812 C CA . PRO A 1 101 ? 22.215 -25.282 -94.670 1.00 58.22 101 PRO A CA 1
ATOM 813 C C . PRO A 1 101 ? 21.152 -26.328 -94.295 1.00 58.22 101 PRO A C 1
ATOM 815 O O . PRO A 1 101 ? 21.465 -27.266 -93.531 1.00 58.22 101 PRO A O 1
#